Protein AF-A0A3D3JNE0-F1 (afdb_monomer)

Structure (mmCIF, N/CA/C/O backbone):
data_AF-A0A3D3JNE0-F1
#
_entry.id   AF-A0A3D3JNE0-F1
#
loop_
_atom_site.group_PDB
_atom_site.id
_atom_site.type_symbol
_atom_site.label_atom_id
_atom_site.label_alt_id
_atom_site.label_comp_id
_atom_site.label_asym_id
_atom_site.label_entity_id
_atom_site.label_seq_id
_atom_site.pdbx_PDB_ins_code
_atom_site.Cartn_x
_atom_site.Cartn_y
_atom_site.Cartn_z
_atom_site.occupancy
_atom_site.B_iso_or_equiv
_atom_site.auth_seq_id
_atom_site.auth_comp_id
_atom_site.auth_asym_id
_atom_site.auth_atom_id
_atom_site.pdbx_PDB_model_num
ATOM 1 N N . MET A 1 1 ? 18.143 -3.419 -11.172 1.00 52.47 1 MET A N 1
ATOM 2 C CA . MET A 1 1 ? 16.945 -3.223 -12.008 1.00 52.47 1 MET A CA 1
ATOM 3 C C . MET A 1 1 ? 16.258 -4.552 -12.239 1.00 52.47 1 MET A C 1
ATOM 5 O O . MET A 1 1 ? 16.698 -5.339 -13.074 1.00 52.47 1 MET A O 1
ATOM 9 N N . THR A 1 2 ? 15.201 -4.812 -11.483 1.00 72.25 2 THR A N 1
ATOM 10 C CA . THR A 1 2 ? 14.248 -5.880 -11.797 1.00 72.25 2 THR A CA 1
ATOM 11 C C . THR A 1 2 ? 13.344 -5.338 -12.901 1.00 72.25 2 THR A C 1
ATOM 13 O O . THR A 1 2 ? 12.738 -4.284 -12.725 1.00 72.25 2 THR A O 1
ATOM 16 N N . LYS A 1 3 ? 13.326 -5.975 -14.074 1.00 84.88 3 LYS A N 1
ATOM 17 C CA . LYS A 1 3 ? 12.451 -5.560 -15.182 1.00 84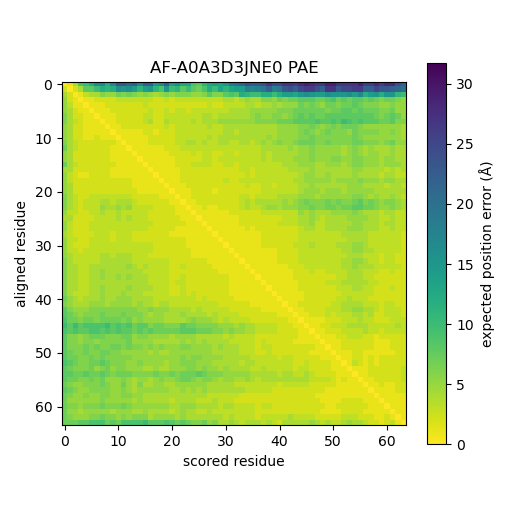.88 3 LYS A CA 1
ATOM 18 C C . LYS A 1 3 ? 11.016 -6.017 -14.902 1.00 84.88 3 LYS A C 1
ATOM 20 O O . LYS A 1 3 ? 10.834 -7.019 -14.211 1.00 84.88 3 LYS A O 1
ATOM 25 N N . ARG A 1 4 ? 10.016 -5.305 -15.445 1.00 90.88 4 ARG A N 1
ATOM 26 C CA . ARG A 1 4 ? 8.618 -5.774 -15.428 1.00 90.88 4 ARG A CA 1
ATOM 27 C C . ARG A 1 4 ? 8.571 -7.179 -16.055 1.00 90.88 4 ARG A C 1
ATOM 29 O O . ARG A 1 4 ? 9.175 -7.350 -17.119 1.00 90.88 4 ARG A O 1
ATOM 36 N N . PRO A 1 5 ? 7.907 -8.155 -15.414 1.00 92.94 5 PRO A N 1
ATOM 37 C CA . PRO A 1 5 ? 7.831 -9.507 -15.946 1.00 92.94 5 PRO A CA 1
ATOM 38 C C . PRO A 1 5 ? 7.058 -9.541 -17.266 1.00 92.94 5 PRO A C 1
ATOM 40 O O . PRO A 1 5 ? 6.146 -8.741 -17.496 1.00 92.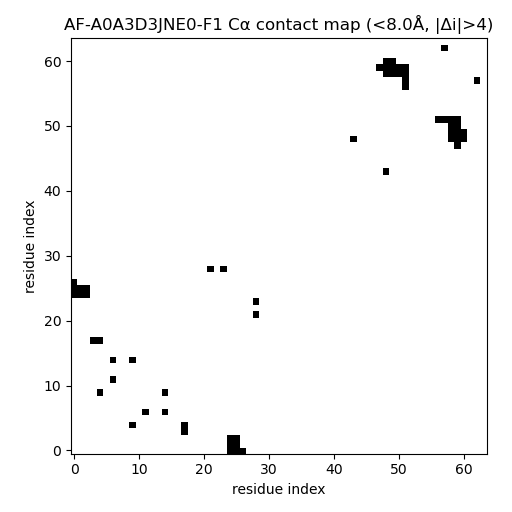94 5 PRO A O 1
ATOM 43 N N . LEU A 1 6 ? 7.420 -10.484 -18.126 1.00 93.81 6 LEU A N 1
ATOM 44 C CA . LEU A 1 6 ? 6.701 -10.791 -19.353 1.00 93.81 6 LEU A CA 1
ATOM 45 C C . LEU A 1 6 ? 5.364 -11.478 -19.027 1.00 93.81 6 LEU A C 1
ATOM 47 O O . LEU A 1 6 ? 5.266 -12.178 -18.017 1.00 93.81 6 LEU A O 1
ATOM 51 N N . PRO A 1 7 ? 4.335 -11.343 -19.883 1.00 93.75 7 PRO A N 1
ATOM 52 C CA . PRO A 1 7 ? 3.025 -11.954 -19.645 1.00 93.75 7 PRO A CA 1
ATOM 53 C C . PRO A 1 7 ? 3.040 -13.479 -19.455 1.00 93.75 7 PRO A C 1
ATOM 55 O O . PRO A 1 7 ? 2.131 -14.017 -18.835 1.00 93.75 7 PRO A O 1
ATOM 58 N N . GLU A 1 8 ? 4.048 -14.183 -19.978 1.00 96.31 8 GLU A N 1
ATOM 59 C CA . GLU A 1 8 ? 4.237 -15.629 -19.778 1.00 96.31 8 GLU A CA 1
ATOM 60 C C . GLU A 1 8 ? 4.848 -16.017 -18.418 1.00 96.31 8 GLU A C 1
ATOM 62 O O . GLU A 1 8 ? 4.815 -17.191 -18.050 1.00 96.31 8 GLU A O 1
ATOM 67 N N . GLU A 1 9 ? 5.387 -15.062 -17.654 1.00 96.00 9 GLU A N 1
ATOM 68 C CA . GLU A 1 9 ? 6.051 -15.315 -16.365 1.00 96.00 9 GLU A CA 1
ATOM 69 C C . GLU A 1 9 ? 5.073 -15.351 -15.178 1.00 96.00 9 GLU A C 1
ATOM 71 O O . GLU A 1 9 ? 5.459 -15.688 -14.058 1.00 96.00 9 GLU A O 1
ATOM 76 N N . PHE A 1 10 ? 3.797 -15.020 -15.400 1.00 95.38 10 PHE A N 1
ATOM 77 C CA . PHE A 1 10 ? 2.758 -15.037 -14.374 1.00 95.38 10 PHE A CA 1
ATOM 78 C C . PHE A 1 10 ? 1.385 -15.411 -14.965 1.00 95.38 10 PHE A C 1
ATOM 80 O O . PHE A 1 10 ? 1.145 -15.231 -16.157 1.00 95.38 10 PHE A O 1
ATOM 87 N N . PRO A 1 11 ? 0.438 -15.934 -14.161 1.00 97.62 11 PRO A N 1
ATOM 88 C CA . PRO A 1 11 ? -0.903 -16.241 -14.655 1.00 97.62 11 PRO A CA 1
ATOM 89 C C . PRO A 1 11 ? -1.604 -15.004 -15.230 1.00 97.62 11 PRO A C 1
ATOM 91 O O . PRO A 1 11 ? -1.673 -13.978 -14.559 1.00 97.62 11 PRO A O 1
ATOM 94 N N . ALA A 1 12 ? -2.221 -15.128 -16.410 1.00 97.00 12 ALA A N 1
ATOM 95 C CA . ALA A 1 12 ? -2.883 -14.023 -17.124 1.00 97.00 12 ALA A CA 1
ATOM 96 C C . ALA A 1 12 ? -3.921 -13.243 -16.288 1.00 97.00 12 ALA A C 1
ATOM 98 O O . ALA A 1 12 ? -4.189 -12.072 -16.546 1.00 97.00 12 ALA A O 1
ATOM 99 N N . TYR A 1 13 ? -4.485 -13.865 -15.247 1.00 96.75 13 TYR A N 1
ATOM 100 C CA . TYR A 1 13 ? -5.336 -13.187 -14.267 1.00 96.75 13 TYR A CA 1
ATOM 101 C C . TYR A 1 13 ? -4.659 -11.953 -13.637 1.00 96.75 13 TYR A C 1
ATOM 103 O O . TYR A 1 13 ? -5.328 -10.961 -13.351 1.00 96.75 13 TYR A O 1
ATOM 111 N N . PHE A 1 14 ? -3.336 -11.988 -13.447 1.00 97.12 14 PHE A N 1
ATOM 112 C CA . PHE A 1 14 ? -2.597 -10.924 -12.775 1.00 97.12 14 PHE A CA 1
ATOM 113 C C . PHE A 1 14 ? -2.114 -9.797 -13.691 1.00 97.12 14 PHE A C 1
ATOM 115 O O . PHE A 1 14 ? -1.623 -8.796 -13.172 1.00 97.12 14 PHE A O 1
ATOM 122 N N . THR A 1 15 ? -2.296 -9.898 -15.014 1.00 96.12 15 THR A N 1
ATOM 123 C CA . THR A 1 15 ? -1.829 -8.883 -15.983 1.00 96.12 15 THR A CA 1
ATOM 124 C C . THR A 1 15 ? -2.311 -7.493 -15.605 1.00 96.12 15 THR A C 1
ATOM 126 O O . THR A 1 15 ? -1.514 -6.567 -15.514 1.00 96.12 15 THR A O 1
ATOM 129 N N . LYS A 1 16 ? -3.589 -7.382 -15.222 1.00 96.50 16 LYS A N 1
ATOM 130 C CA . LYS A 1 16 ? -4.173 -6.118 -14.775 1.00 96.50 16 LYS A CA 1
ATOM 131 C C . LYS A 1 16 ? -3.392 -5.474 -13.627 1.00 96.50 16 LYS A C 1
ATOM 133 O O . LYS A 1 16 ? -3.310 -4.259 -13.598 1.00 96.50 16 LYS A O 1
ATOM 138 N N . TYR A 1 17 ? -2.871 -6.245 -12.672 1.00 95.31 17 TYR A N 1
ATOM 139 C CA . TYR A 1 17 ? -2.141 -5.688 -11.528 1.00 95.31 17 TYR A CA 1
ATOM 140 C C . TYR A 1 17 ? -0.705 -5.319 -11.890 1.00 95.31 17 TYR A C 1
ATOM 142 O O . TYR A 1 17 ? -0.210 -4.295 -11.430 1.00 95.31 17 TYR A O 1
ATOM 150 N N . VAL A 1 18 ? -0.055 -6.124 -12.733 1.00 94.88 18 VAL A N 1
ATOM 151 C CA . VAL A 1 18 ? 1.296 -5.837 -13.236 1.00 94.88 18 VAL A CA 1
ATOM 152 C C . VAL A 1 18 ? 1.304 -4.538 -14.050 1.00 94.88 18 VAL A C 1
ATOM 154 O O . VAL A 1 18 ? 2.224 -3.734 -13.907 1.00 94.88 18 VAL A O 1
ATOM 157 N N . ASP A 1 19 ? 0.243 -4.292 -14.821 1.00 94.25 19 ASP A N 1
ATOM 158 C CA . ASP A 1 19 ? 0.075 -3.082 -15.633 1.00 94.25 19 ASP A CA 1
ATOM 159 C C . ASP A 1 19 ? -0.200 -1.811 -14.803 1.00 94.25 19 ASP A C 1
ATOM 161 O O . ASP A 1 19 ? -0.052 -0.706 -15.320 1.00 94.25 19 ASP A O 1
ATOM 165 N N . LEU A 1 20 ? -0.585 -1.930 -13.522 1.00 94.50 20 LEU A N 1
ATOM 166 C CA . LEU A 1 20 ? -0.777 -0.768 -12.638 1.00 94.50 20 LEU A CA 1
ATOM 167 C C . LEU A 1 20 ? 0.544 -0.179 -12.138 1.00 94.50 20 LEU A C 1
ATOM 169 O O . LEU A 1 20 ? 0.560 0.957 -11.664 1.00 94.50 20 LEU A O 1
ATOM 173 N N . VAL A 1 21 ? 1.638 -0.940 -12.200 1.00 93.31 21 VAL A N 1
ATOM 174 C CA . VAL A 1 21 ? 2.954 -0.458 -11.774 1.00 93.31 21 VAL A CA 1
ATOM 175 C C . VAL A 1 21 ? 3.489 0.485 -12.855 1.00 93.31 21 VAL A C 1
ATOM 177 O O . VAL A 1 21 ? 3.587 0.047 -13.999 1.00 93.31 21 VAL A O 1
ATOM 180 N N . PRO A 1 22 ? 3.864 1.739 -12.547 1.00 92.56 22 PRO A N 1
ATOM 181 C CA . PRO A 1 22 ? 4.449 2.659 -13.524 1.00 92.56 22 PRO A CA 1
ATOM 182 C C . PRO A 1 22 ? 5.750 2.125 -14.136 1.00 92.56 22 PRO A C 1
ATOM 184 O O . PRO A 1 22 ? 6.411 1.251 -13.572 1.00 92.56 22 PRO A O 1
ATOM 187 N N . ASP A 1 23 ? 6.149 2.665 -15.287 1.00 91.81 23 ASP A N 1
ATOM 188 C CA . ASP A 1 23 ? 7.472 2.380 -15.845 1.00 91.81 23 ASP A CA 1
ATOM 189 C C . ASP A 1 23 ? 8.563 3.061 -15.000 1.00 91.81 23 ASP A C 1
ATOM 191 O O . ASP A 1 23 ? 8.498 4.261 -14.738 1.00 91.81 23 ASP A O 1
ATOM 195 N N . GLY A 1 24 ? 9.583 2.306 -14.583 1.00 91.00 24 GLY A N 1
ATOM 196 C CA . GLY A 1 24 ? 10.678 2.830 -13.765 1.00 91.00 24 GLY A CA 1
ATOM 197 C C . GLY A 1 24 ? 11.473 1.742 -13.049 1.00 91.00 24 GLY A C 1
ATOM 198 O O . GLY A 1 24 ? 11.283 0.548 -13.289 1.00 91.00 24 GLY A O 1
ATOM 199 N N . ASP A 1 25 ? 12.386 2.157 -12.168 1.00 92.81 25 ASP A N 1
ATOM 200 C CA . ASP A 1 25 ? 13.053 1.219 -11.267 1.00 92.81 25 ASP A CA 1
ATOM 201 C C . ASP A 1 25 ? 12.105 0.828 -10.128 1.00 92.81 25 ASP A C 1
ATOM 203 O O . ASP A 1 25 ? 11.619 1.677 -9.381 1.00 92.81 25 ASP A O 1
ATOM 207 N N . ILE A 1 26 ? 11.856 -0.475 -9.987 1.00 92.94 26 ILE A N 1
ATOM 208 C CA . ILE A 1 26 ? 10.888 -0.987 -9.015 1.00 92.94 26 ILE A CA 1
ATOM 209 C C . ILE A 1 26 ? 11.251 -0.640 -7.568 1.00 92.94 26 ILE A C 1
ATOM 211 O O . ILE A 1 26 ? 10.358 -0.458 -6.750 1.00 92.94 26 ILE A O 1
ATOM 215 N N . THR A 1 27 ? 12.541 -0.532 -7.232 1.00 93.69 27 THR A N 1
ATOM 216 C CA . THR A 1 27 ? 12.951 -0.220 -5.857 1.00 93.69 27 THR A CA 1
ATOM 217 C C . THR A 1 27 ? 12.687 1.241 -5.522 1.00 93.69 27 THR A C 1
ATOM 219 O O . THR A 1 27 ? 12.237 1.533 -4.418 1.00 93.69 27 THR A O 1
ATOM 222 N N . THR A 1 2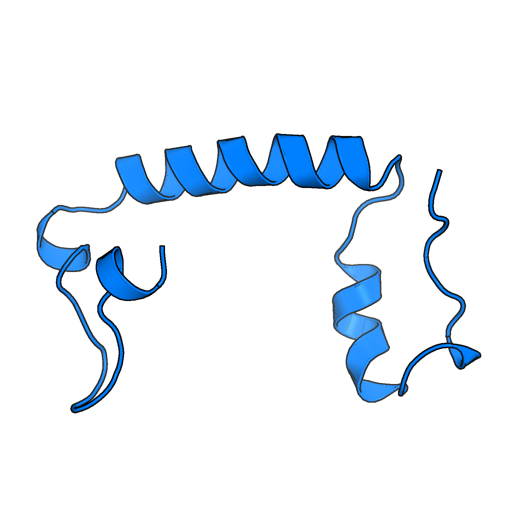8 ? 12.864 2.141 -6.494 1.00 94.62 28 THR A N 1
ATOM 223 C CA . THR A 1 28 ? 12.442 3.541 -6.376 1.00 94.62 28 THR A CA 1
ATOM 224 C C . THR A 1 28 ? 10.925 3.655 -6.243 1.00 94.62 28 THR A C 1
ATOM 226 O O . THR A 1 28 ? 10.457 4.292 -5.308 1.00 94.62 28 THR A O 1
ATOM 229 N N . ILE A 1 29 ? 10.158 2.980 -7.108 1.00 94.50 29 ILE A N 1
ATOM 230 C CA . ILE A 1 29 ? 8.686 3.013 -7.062 1.00 94.50 29 ILE A CA 1
ATOM 231 C C . ILE A 1 29 ? 8.165 2.510 -5.708 1.00 94.50 29 ILE A C 1
ATOM 233 O O . ILE A 1 29 ? 7.274 3.120 -5.127 1.00 94.50 29 ILE A O 1
ATOM 237 N N . LEU A 1 30 ? 8.725 1.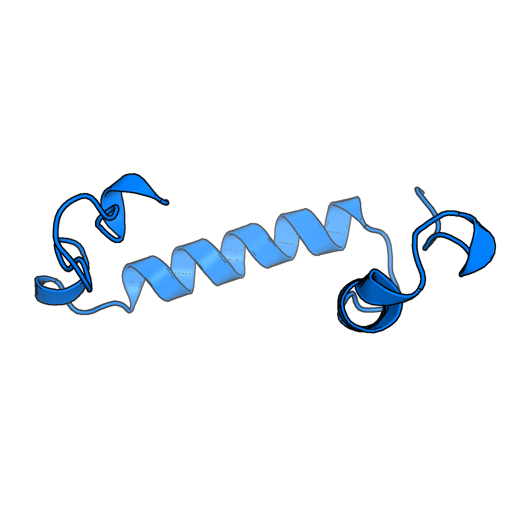416 -5.183 1.00 94.44 30 LEU A N 1
ATOM 238 C CA . LEU A 1 30 ? 8.330 0.880 -3.877 1.00 94.44 30 LEU A CA 1
ATOM 239 C C . LEU A 1 30 ? 8.644 1.846 -2.729 1.00 94.44 30 LEU A C 1
ATOM 241 O O . LEU A 1 30 ? 7.832 1.976 -1.817 1.00 94.44 30 LEU A O 1
ATOM 245 N N . ALA A 1 31 ? 9.793 2.529 -2.772 1.00 95.44 31 ALA A N 1
ATOM 246 C CA . ALA A 1 31 ? 10.139 3.539 -1.775 1.00 95.44 31 ALA A CA 1
ATOM 247 C C . ALA A 1 31 ? 9.165 4.729 -1.819 1.00 95.44 31 ALA A C 1
ATOM 249 O O . ALA A 1 31 ? 8.658 5.139 -0.783 1.00 95.44 31 ALA A O 1
ATOM 250 N N . GLU A 1 32 ? 8.830 5.223 -3.013 1.00 96.19 32 GLU A N 1
ATOM 251 C CA . GLU A 1 32 ? 7.848 6.303 -3.186 1.00 96.19 32 GLU A CA 1
ATOM 252 C C . GLU A 1 32 ? 6.439 5.886 -2.735 1.00 96.19 32 GLU A C 1
ATOM 254 O O . GLU A 1 32 ? 5.698 6.686 -2.166 1.00 96.19 32 GLU A O 1
ATOM 259 N N . GLN A 1 33 ? 6.050 4.627 -2.960 1.00 95.12 33 GLN A N 1
ATOM 260 C CA . GLN A 1 33 ? 4.759 4.111 -2.504 1.00 95.12 33 GLN A CA 1
ATOM 261 C C . GLN A 1 33 ? 4.651 4.042 -0.980 1.00 95.12 33 GLN A C 1
ATOM 263 O O . GLN A 1 33 ? 3.551 4.237 -0.463 1.00 95.12 33 GLN A O 1
ATOM 268 N N . LEU A 1 34 ? 5.754 3.802 -0.264 1.00 95.44 34 LEU A N 1
ATOM 269 C CA . LEU A 1 34 ? 5.755 3.828 1.198 1.00 95.44 34 LEU A CA 1
ATOM 270 C C . LEU A 1 34 ? 5.341 5.212 1.715 1.00 95.44 34 LEU A C 1
ATOM 272 O O . LEU A 1 34 ? 4.400 5.305 2.500 1.00 95.44 34 LEU A O 1
ATOM 276 N N . ASP A 1 35 ? 5.938 6.279 1.175 1.00 96.44 35 ASP A N 1
ATOM 277 C CA . ASP A 1 35 ? 5.596 7.662 1.540 1.00 96.44 35 ASP A CA 1
ATOM 278 C C . ASP A 1 35 ? 4.122 7.995 1.248 1.00 96.44 35 ASP A C 1
ATOM 280 O O . ASP A 1 35 ? 3.489 8.778 1.960 1.00 96.44 35 ASP A O 1
ATOM 284 N N . VAL A 1 36 ? 3.560 7.436 0.171 1.00 95.94 36 VAL A N 1
ATOM 285 C CA . VAL A 1 36 ? 2.143 7.621 -0.184 1.00 95.94 36 VAL A CA 1
ATOM 286 C C . VAL A 1 36 ? 1.229 6.920 0.821 1.00 95.94 36 VAL A C 1
ATOM 288 O O . VAL A 1 36 ? 0.216 7.495 1.219 1.00 95.94 36 VAL A O 1
ATOM 291 N N . VAL A 1 37 ? 1.571 5.696 1.231 1.00 95.19 37 VAL A N 1
ATOM 292 C CA . VAL A 1 37 ? 0.787 4.934 2.211 1.00 95.19 37 VAL A CA 1
ATOM 293 C C . VAL A 1 37 ? 0.836 5.605 3.581 1.00 95.19 37 VAL A C 1
ATOM 295 O O . VAL A 1 37 ? -0.219 5.779 4.185 1.00 95.19 37 VAL A O 1
ATOM 298 N N . GLU A 1 38 ? 2.010 6.042 4.041 1.00 95.25 38 GLU A N 1
ATOM 299 C CA . GLU A 1 38 ? 2.153 6.756 5.318 1.00 95.25 38 GLU A CA 1
ATOM 300 C C . GLU A 1 38 ? 1.266 8.007 5.362 1.00 95.25 38 GLU A C 1
ATOM 302 O O . GLU A 1 38 ? 0.452 8.159 6.271 1.00 95.25 38 GLU A O 1
ATOM 307 N N . LYS A 1 39 ? 1.314 8.846 4.319 1.00 96.62 39 LYS A N 1
ATOM 308 C CA . LYS A 1 39 ? 0.457 10.042 4.229 1.00 96.62 39 LYS A CA 1
ATOM 309 C C . LYS A 1 39 ? -1.031 9.708 4.242 1.00 96.62 39 LYS A C 1
ATOM 311 O O . LYS A 1 39 ? -1.806 10.394 4.898 1.00 96.62 39 LYS A O 1
ATOM 316 N N . PHE A 1 40 ? -1.439 8.662 3.528 1.00 95.12 40 PHE A N 1
ATOM 317 C CA . PHE A 1 40 ? -2.835 8.230 3.520 1.00 95.12 40 PHE A CA 1
ATOM 318 C C . PHE A 1 40 ? -3.311 7.790 4.914 1.00 95.12 40 PHE A C 1
ATOM 320 O O . PHE A 1 40 ? -4.439 8.098 5.302 1.00 95.12 40 PHE A O 1
ATOM 327 N N . LEU A 1 41 ? -2.462 7.086 5.669 1.00 94.50 41 LEU A N 1
ATOM 328 C CA . LEU A 1 41 ? -2.766 6.659 7.037 1.00 94.50 41 LEU A CA 1
ATOM 329 C C . LEU A 1 41 ? -2.837 7.843 8.008 1.00 94.50 41 LEU A C 1
ATOM 331 O O . LEU A 1 41 ? -3.711 7.855 8.875 1.00 94.50 41 LEU A O 1
ATOM 335 N N 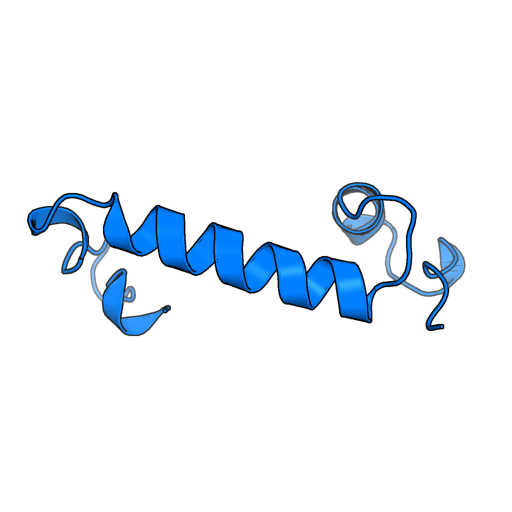. ASP A 1 42 ? -1.990 8.855 7.830 1.00 93.56 42 ASP A N 1
ATOM 336 C CA . ASP A 1 42 ? -2.035 10.091 8.621 1.00 93.56 42 ASP A CA 1
ATOM 337 C C . ASP A 1 42 ? -3.299 10.926 8.339 1.00 93.56 42 ASP A C 1
ATOM 339 O O . ASP A 1 42 ? -3.844 11.568 9.237 1.00 93.56 42 ASP A O 1
ATOM 343 N N . GLU A 1 43 ? -3.794 10.913 7.098 1.00 95.94 43 GLU A N 1
ATOM 344 C CA . GLU A 1 43 ? -5.010 11.630 6.686 1.00 95.94 43 GLU A CA 1
ATOM 345 C C . GLU A 1 43 ? -6.312 10.921 7.102 1.00 95.94 43 GLU A C 1
ATOM 347 O O . GLU A 1 43 ? -7.395 11.519 7.062 1.00 95.94 43 GLU A O 1
ATOM 352 N N . LEU A 1 44 ? -6.237 9.649 7.502 1.00 95.38 44 LEU A N 1
ATOM 353 C CA . LEU A 1 44 ? -7.395 8.866 7.919 1.00 95.38 44 LEU A CA 1
ATOM 354 C C . LEU A 1 44 ? -7.969 9.394 9.248 1.00 95.38 44 LEU A C 1
ATOM 356 O O . LEU A 1 44 ? -7.244 9.480 10.243 1.00 95.38 44 LEU A O 1
ATOM 360 N N . PRO A 1 45 ? -9.286 9.682 9.316 1.00 95.25 45 PRO A N 1
ATOM 361 C CA . PRO A 1 45 ? -9.949 10.049 10.564 1.00 95.25 45 PRO A CA 1
ATOM 362 C C . PRO A 1 45 ? -9.755 8.992 11.657 1.00 95.25 45 PRO A C 1
ATOM 364 O O . PRO A 1 45 ? -9.793 7.796 11.369 1.00 95.25 45 PRO A O 1
ATOM 367 N N . GLU A 1 46 ? -9.602 9.421 12.914 1.00 89.44 46 GLU A N 1
ATOM 368 C CA . GLU A 1 46 ? -9.282 8.540 14.052 1.00 89.44 46 GLU A CA 1
ATOM 369 C C . GLU A 1 46 ? -10.250 7.348 14.189 1.00 89.44 46 GLU A C 1
ATOM 371 O O . GLU A 1 46 ? -9.825 6.222 14.439 1.00 89.44 46 GLU A O 1
ATOM 376 N N . ASP A 1 47 ? -11.544 7.556 13.923 1.00 92.56 47 ASP A N 1
ATOM 377 C CA . ASP A 1 47 ? -12.579 6.515 13.982 1.00 92.56 47 ASP A CA 1
ATOM 378 C C . ASP A 1 47 ? -12.407 5.407 12.928 1.00 92.56 47 ASP A C 1
ATOM 380 O O . ASP A 1 47 ? -12.961 4.313 13.070 1.00 92.56 47 ASP A O 1
ATOM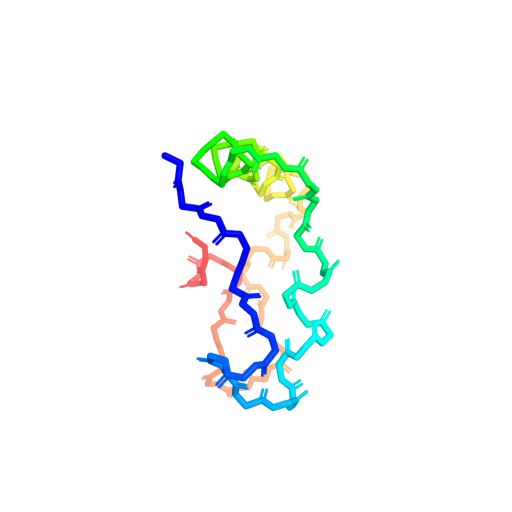 384 N N . LYS A 1 48 ? -11.629 5.660 11.870 1.00 95.00 48 LYS A N 1
ATOM 385 C CA . LYS A 1 48 ? -11.315 4.676 10.830 1.00 95.00 48 LYS A CA 1
ATOM 386 C C . LYS A 1 48 ? -10.136 3.786 11.172 1.00 95.00 48 LYS A C 1
ATOM 388 O O . LYS A 1 48 ? -10.084 2.672 10.659 1.00 95.00 48 LYS A O 1
ATOM 393 N N . HIS A 1 49 ? -9.241 4.216 12.053 1.00 93.81 49 HIS A N 1
ATOM 394 C CA . HIS A 1 49 ? -8.061 3.429 12.417 1.00 93.81 49 HIS A CA 1
ATOM 395 C C . HIS A 1 49 ? -8.430 2.084 13.059 1.00 93.81 49 HIS A C 1
ATOM 397 O O . HIS A 1 49 ? -7.821 1.055 12.768 1.00 93.81 49 HIS A O 1
ATOM 403 N N . ASP A 1 50 ? -9.478 2.076 13.883 1.00 95.50 50 ASP A N 1
ATOM 404 C CA . ASP A 1 50 ? -9.983 0.885 14.577 1.00 95.50 50 ASP A CA 1
ATOM 405 C C . ASP A 1 50 ? -11.181 0.224 13.856 1.00 95.50 50 ASP A C 1
ATOM 407 O O . ASP A 1 50 ? -11.780 -0.733 14.355 1.00 95.50 50 ASP A O 1
ATOM 411 N N . TYR A 1 51 ? -11.542 0.706 12.660 1.00 96.00 51 TYR A N 1
ATOM 412 C CA . TYR A 1 51 ? -12.664 0.175 11.888 1.00 96.00 51 TYR A CA 1
ATOM 413 C C . TYR A 1 51 ? -12.323 -1.167 11.228 1.00 96.00 51 TYR A C 1
ATOM 415 O O . TYR A 1 51 ? -11.313 -1.296 10.542 1.00 96.00 51 TYR A O 1
ATOM 423 N N . ARG A 1 52 ? -13.239 -2.137 11.344 1.00 96.88 52 ARG A N 1
ATOM 424 C CA . A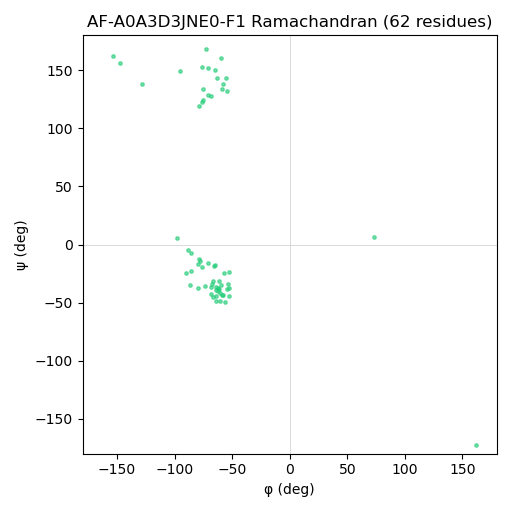RG A 1 52 ? -13.260 -3.393 10.576 1.00 96.88 52 ARG A CA 1
ATOM 425 C C . ARG A 1 52 ? -14.632 -3.590 9.942 1.00 96.88 52 ARG A C 1
ATOM 427 O O . ARG A 1 52 ? -15.657 -3.369 10.583 1.00 96.88 52 ARG A O 1
ATOM 434 N N . TYR A 1 53 ? -14.662 -4.032 8.687 1.00 95.00 53 TYR A N 1
ATOM 435 C CA . TYR A 1 53 ? -15.914 -4.120 7.924 1.00 95.00 53 TYR A CA 1
ATOM 436 C C . TYR A 1 53 ? -16.770 -5.351 8.256 1.00 95.00 53 TYR A C 1
ATOM 438 O O . TYR A 1 53 ? -17.944 -5.395 7.897 1.00 95.00 53 TYR A O 1
ATOM 446 N N . ALA A 1 54 ? -16.195 -6.362 8.907 1.00 97.38 54 ALA A N 1
ATOM 447 C CA . ALA A 1 54 ? -16.909 -7.546 9.365 1.00 97.38 54 ALA A CA 1
ATOM 448 C C . ALA A 1 54 ? -16.208 -8.162 10.581 1.00 97.38 54 ALA A C 1
ATOM 450 O O . ALA A 1 54 ? -15.036 -7.891 10.856 1.00 97.38 54 ALA A O 1
ATOM 451 N N . GLU A 1 55 ? -16.932 -9.010 11.306 1.00 96.81 55 GLU A N 1
ATOM 452 C CA . GLU A 1 55 ? -16.377 -9.793 12.405 1.00 96.81 55 GLU A CA 1
ATOM 453 C C . GLU A 1 55 ? -15.217 -10.681 11.920 1.00 96.81 55 GLU A C 1
ATOM 455 O O . GLU A 1 55 ? -15.262 -11.257 10.831 1.00 96.81 55 GLU A O 1
ATOM 460 N N . GLY A 1 56 ? -14.145 -10.746 12.714 1.00 96.12 56 GLY A N 1
ATOM 461 C CA . GLY A 1 56 ? -12.937 -11.508 12.385 1.00 96.12 56 GLY A CA 1
ATOM 462 C C . GLY A 1 56 ? -12.057 -10.899 11.286 1.00 96.12 56 GLY A C 1
ATOM 463 O O . GLY A 1 56 ? -11.104 -11.546 10.856 1.00 96.12 56 GLY A O 1
ATOM 464 N N . LYS A 1 57 ? -12.358 -9.685 10.804 1.00 97.38 57 LYS A N 1
ATOM 465 C CA . LYS A 1 57 ? -11.495 -8.938 9.877 1.00 97.38 57 LYS A CA 1
ATOM 466 C C . LYS A 1 57 ? -10.604 -7.961 10.626 1.00 97.38 57 LYS A C 1
ATOM 468 O O . LYS A 1 57 ? -11.006 -7.432 11.661 1.00 97.38 57 LYS A O 1
ATOM 473 N N . TRP A 1 58 ? -9.431 -7.724 10.052 1.00 97.56 58 TRP A N 1
ATOM 474 C CA . TRP A 1 58 ? -8.463 -6.778 10.578 1.00 97.56 58 TRP A CA 1
ATOM 475 C C . TRP A 1 58 ? -9.002 -5.348 10.578 1.00 97.56 58 TRP A C 1
ATOM 477 O O . TRP A 1 58 ? -9.739 -4.955 9.664 1.00 97.56 58 TRP A O 1
ATOM 487 N N . THR A 1 59 ? -8.643 -4.589 11.609 1.00 96.50 59 THR A N 1
ATOM 488 C CA . THR A 1 59 ? -8.758 -3.130 11.608 1.00 96.50 59 THR A CA 1
ATOM 489 C C . THR A 1 59 ? -7.689 -2.515 10.707 1.00 96.50 59 THR A C 1
ATOM 491 O O . THR A 1 59 ? -6.748 -3.194 10.297 1.00 96.50 59 THR A O 1
ATOM 494 N N . VAL A 1 60 ? -7.799 -1.221 10.400 1.00 95.00 60 VAL A N 1
ATOM 495 C CA . VAL A 1 60 ? -6.769 -0.527 9.608 1.00 95.00 60 VAL A CA 1
ATOM 496 C C . VAL A 1 60 ? -5.397 -0.618 10.296 1.00 95.00 60 VAL A C 1
ATOM 498 O O . VAL A 1 60 ? -4.436 -0.995 9.638 1.00 95.00 60 VAL A O 1
ATOM 501 N N . LYS A 1 61 ? -5.328 -0.420 11.621 1.00 93.56 61 LYS A N 1
ATOM 502 C CA . LYS A 1 61 ? -4.104 -0.578 12.443 1.00 93.56 61 LYS A CA 1
ATOM 503 C C . LYS A 1 61 ? -3.532 -2.001 12.520 1.00 93.56 61 LYS A C 1
ATOM 505 O O . LYS A 1 61 ? -2.427 -2.192 13.008 1.00 93.56 61 LYS A O 1
ATOM 510 N N . GLU A 1 62 ? -4.314 -3.021 12.177 1.00 94.88 62 GLU A N 1
ATOM 511 C CA . GLU A 1 62 ? -3.833 -4.410 12.162 1.00 94.88 62 GLU A CA 1
ATOM 512 C C . GLU A 1 62 ? -3.259 -4.800 10.794 1.00 94.88 62 GLU A C 1
ATOM 514 O O . GLU A 1 62 ? -2.455 -5.727 10.713 1.00 94.88 62 GLU A O 1
ATOM 519 N N . VAL A 1 63 ? -3.688 -4.128 9.718 1.00 93.81 63 VAL A N 1
ATOM 520 C CA . VAL A 1 63 ? -3.196 -4.372 8.351 1.00 93.81 63 VAL A CA 1
ATOM 521 C C . VAL A 1 63 ? -1.935 -3.570 8.042 1.00 93.81 63 VAL A C 1
ATOM 523 O O . VAL A 1 63 ? -1.085 -4.064 7.298 1.00 93.81 63 VAL A O 1
ATOM 526 N N . PHE A 1 64 ? -1.844 -2.355 8.580 1.00 88.25 64 PHE A N 1
ATOM 527 C CA . PHE A 1 64 ? -0.750 -1.407 8.376 1.00 88.25 64 PHE A CA 1
ATOM 528 C C . PHE A 1 64 ? 0.011 -1.193 9.681 1.00 88.25 64 PHE A C 1
ATOM 530 O O . PHE A 1 64 ? 1.260 -1.233 9.630 1.00 88.25 64 PHE A O 1
#

Foldseek 3Di:
DDDQDDCVVDPVVCPVVSVVQDPDDPVVSVVVVVVVVVVVVVPDDPVQQQDDPDPPGDGVVRVD

Sequence (64 aa):
MTKRPLPEEFPAYFTKYVDLVPDGDITTILAEQLDVVEKFLDELPEDKHDYRYAEGKWTVKEVF

Mean predicted aligned error: 3.94 Å

Solvent-accessible surface area (backbone atoms only — not comparable to full-atom values): 4155 Å² total; per-residue (Å²): 128,70,73,86,79,57,76,88,77,48,65,74,88,48,50,71,63,62,69,66,54,78,93,69,53,55,70,58,53,53,55,56,48,48,59,52,52,52,52,53,60,71,70,49,57,76,78,52,42,74,40,48,96,49,90,97,48,66,26,48,68,70,76,104

pLDDT: mean 93.64, std 6.29, range [52.47, 97.62]

Radius of gyration: 16.08 Å; Cα contacts (8 Å, |Δi|>4): 30; chains: 1; bounding box: 34×28×34 Å

Secondary structure (DSSP, 8-state):
-PPPPPGGGS-GGGHHHHTTSPSS-HHHHHHHHHHHHHHHHHHS-HHHHT--SSTTPPPHHHH-

=== Feature glossary ===
Key to the feature types in this record:

Secondary structure (8-state, DSSP). Secondary structure is 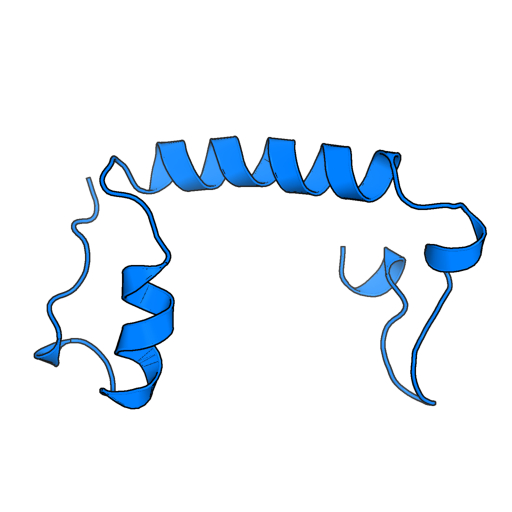the local, repeating backbone conformation. DSSP classifies it into eight states b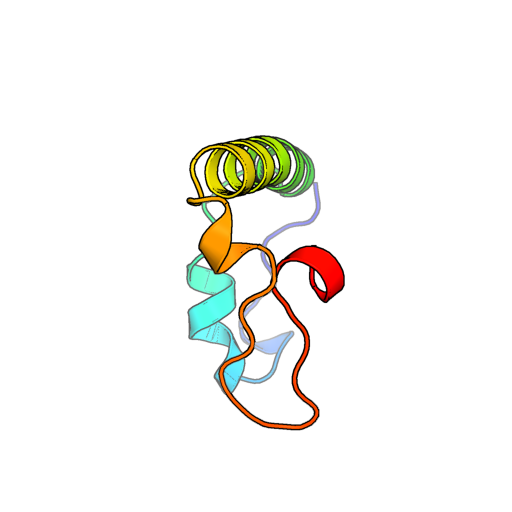y reading the hydrogen-bond network: three helix types (H, G, I), two β types (E, B), two non-regular types (T, S), and unstructured coil (-).

Backbone torsions (φ/ψ). Backbone dihedral angles. Every residue except chain termini has a φ (preceding-C → N → Cα → C) and a ψ (N → Cα → C → next-N). They are reported in degrees following the IUPAC sign convention. Secondary structure is essentially a statement about which (φ, ψ) basin each residue occupies.

Predicted aligned error. Predicted Aligned Error (PAE) is an AlphaFold confidence matrix: entry (i, j) is the expected error in the position of residue j, in ångströms, when the prediction is superimposed on the true structure at residue i. Low PAE within a block of residues means that block is internally rigid and well-predicted; high PAE between two blocks means their relative placement is uncertain even if each block individually is confident.

B-factor. B-factor (Debye–Waller factor) reflects atomic displacement in the crystal lattice. It is an experimental observable (units Å²), not a prediction; low values mean the atom is pinned down, high values mean it moves or is heterogeneous across the crystal.

Secondary structure (3-state, P-SEA). Three-state secondary structure (P-SEA) collapses the eight DSSP classes into helix (a), strand (b), and coil (c). P-SEA assigns these from Cα geometry alone — distances and angles — without requiring backbone oxygens, so it works on any Cα trace.

Sequence. Primary structure: the covalent order of the twenty standard amino acids along the backbone. Two proteins with the same sequence will (almost always) fold to the same structure; two with 30% identity often share a fold but not the details.

pLDDT. pLDDT is the predicted lDDT-Cα score: AlphaFold's confidence that the local environment of each residue (all inter-atomic distances within 15 Å) is correctly placed. It is a per-residue number between 0 and 100, with higher meaning more reliable.

InterPro / GO / CATH / organism. Functional annotations link the protein to curated databases. InterPro entries identify conserved domains and families by matching the sequence against member-database signatures (Pfam, PROSITE, CDD, …). Gene Ontology (GO) terms describe molecular function, biological process, and cellular component in a controlled vocabulary. CATH places the structure in a hierarchical fold classification (Class/Architecture/Topology/Homologous-superfamily). The organism is the source species.

Contact-map, Ramachandran, and PAE plots. Three diagnostic plots accompany the record. The Cα contact map visualizes the tertiary structure as a 2D adjacency matrix (8 Å cutoff, sequence-local contacts suppressed). The Ramachandran plot shows the distribution of backbone (φ, ψ) torsions, with points in the α and β basins reflecting secondary structure content. The PAE plot shows AlphaFold's inter-residue confidence as a color matrix.

mmCIF coordinates. The mmCIF table is the protein's shape written out atom by atom. For each backbone N, Cα, C, and carbonyl O, it records an (x, y, z) coordinate triple in Å plus the residue type, chain letter, and residue number.

Radius of gyration, Cα contacts, bounding box. Three whole-structure scalars: the radius of gyration (RMS distance of Cα from centroid, in Å), the count of Cα–Cα contacts (pairs closer than 8 Å and separated by more than four residues in sequence — i.e. tertiary, not local, contacts), and the bounding-box dimensions. Together they distinguish compact globular folds from extended fibres or disordered chains.

Foldseek 3Di. The Foldseek 3Di string encodes local tertiary geometry as a 20-letter alphabet — one character per residue — derived from the relative positions of nearby Cα atoms. Unlike the amino-acid sequence, 3Di is a direct function of the 3D structure, so two proteins with the same fold have similar 3Di strings even at low sequence identity.

Rendered structure images. Six rendered views show the 3D structure from the faces of a cube — i.e. along ±x, ±y, ±z. Rendering representation is drawn randomly per protein from cartoon (secondary-structure ribbons), sticks (backbone bonds), or molecular surface; coloring is either N→C rainbow (blue at the N-terminus through red at the C-terminus) or one color per chain.

Nearest PDB structures. The Foldseek neighbor list gives the closest experimentally determined structures in the PDB, ranked by structural alignment. TM-score near 1 means near-identical fold; near 0.3 means only rough topology match. This is how one finds what a novel AlphaFold prediction most resembles in the solved-structure universe.

Solvent-accessible surface area. SASA measures how much of the protein is reachable by solvent. It is computed by rolling a water-sized probe over the atomic surface and summing the exposed area (Å²). Per-residue SASA distinguishes core (buried, low SASA) from surface (exposed, high SASA) residues; total SASA is a whole-molecule size measure.